Protein AF-A0A1Y4HA97-F1 (afdb_monomer_lite)

Sequence (171 aa):
MNYYTSTEILSTILGAYISIIMVVLIASLLFGILSIIGHWRVFSKAGEPAWGAIIPFFNSYLLHKITWGNGWVFLAPLLLSFFGALTIGDWFGGFLSLLSLVFSCITSYKLSVAFGKGLGFAVGLILLPWLFICILAFSGARYLGVPRDGFSYQEVREKVQGRMDNTHFDN

Structure (mmCIF, N/CA/C/O backbone):
data_AF-A0A1Y4HA97-F1
#
_entry.id   AF-A0A1Y4HA97-F1
#
loop_
_atom_site.group_PDB
_atom_site.id
_atom_site.type_symbol
_atom_site.label_atom_id
_atom_site.label_alt_id
_atom_site.label_comp_id
_atom_site.label_asym_id
_atom_site.label_entity_id
_atom_site.label_seq_id
_atom_site.pdbx_PDB_ins_code
_atom_site.Cartn_x
_atom_site.Cartn_y
_atom_site.Cartn_z
_atom_site.occupancy
_atom_site.B_iso_or_equiv
_atom_site.auth_seq_id
_atom_site.auth_comp_id
_atom_site.auth_asym_id
_atom_site.auth_atom_id
_atom_site.pdbx_PDB_model_num
ATOM 1 N N . MET A 1 1 ? 22.560 -5.637 -48.000 1.00 61.41 1 MET A N 1
ATOM 2 C CA . MET A 1 1 ? 21.573 -4.889 -47.192 1.00 61.41 1 MET A CA 1
ATOM 3 C C . MET A 1 1 ? 22.043 -3.443 -47.155 1.00 61.41 1 MET A C 1
ATOM 5 O O . MET A 1 1 ? 23.157 -3.217 -46.699 1.00 61.41 1 MET A O 1
ATOM 9 N N . ASN A 1 2 ? 21.288 -2.495 -47.714 1.00 71.06 2 ASN A N 1
ATOM 10 C CA . ASN A 1 2 ? 21.695 -1.086 -47.718 1.00 71.06 2 ASN A CA 1
ATOM 11 C C . ASN A 1 2 ? 21.602 -0.538 -46.290 1.00 71.06 2 ASN A C 1
ATOM 13 O O . ASN A 1 2 ? 20.560 -0.680 -45.654 1.00 71.06 2 ASN A O 1
ATOM 17 N N . TYR A 1 3 ? 22.677 0.078 -45.790 1.00 68.56 3 TYR A N 1
ATOM 18 C CA . TYR A 1 3 ? 22.743 0.620 -44.427 1.00 68.56 3 TYR A CA 1
ATOM 19 C C . TYR A 1 3 ? 21.568 1.555 -44.104 1.00 68.56 3 TYR A C 1
ATOM 21 O O . TYR A 1 3 ? 21.025 1.480 -43.007 1.00 68.56 3 TYR A O 1
ATOM 29 N N . TYR A 1 4 ? 21.111 2.332 -45.092 1.00 70.12 4 TYR A N 1
ATOM 30 C CA . TYR A 1 4 ? 19.932 3.198 -45.007 1.00 70.12 4 TYR A CA 1
ATOM 31 C C . TYR A 1 4 ? 18.655 2.452 -44.589 1.00 70.12 4 TYR A C 1
ATOM 33 O O . TYR A 1 4 ? 17.917 2.912 -43.723 1.00 70.12 4 TYR A O 1
ATOM 41 N N . THR A 1 5 ? 18.414 1.260 -45.142 1.00 77.56 5 THR A N 1
ATOM 42 C CA . THR A 1 5 ? 17.224 0.461 -44.820 1.00 77.56 5 THR A CA 1
ATOM 43 C C . THR A 1 5 ? 17.299 -0.100 -43.398 1.00 77.56 5 THR A C 1
ATOM 45 O O . THR A 1 5 ? 16.303 -0.105 -42.681 1.00 77.56 5 THR A O 1
ATOM 48 N N . SER A 1 6 ? 18.485 -0.525 -42.950 1.00 77.19 6 SER A N 1
ATOM 49 C CA . SER A 1 6 ? 18.680 -1.016 -41.579 1.00 77.19 6 SER A CA 1
ATOM 50 C C . SER A 1 6 ? 18.534 0.094 -40.526 1.00 77.19 6 SER A C 1
ATOM 52 O O . SER A 1 6 ? 18.010 -0.165 -39.443 1.00 77.19 6 SER A O 1
ATOM 54 N N . THR A 1 7 ? 18.956 1.329 -40.828 1.00 81.19 7 THR A N 1
ATOM 55 C CA . THR A 1 7 ? 18.828 2.473 -39.906 1.00 81.19 7 THR A CA 1
ATOM 56 C C . THR A 1 7 ? 17.390 2.966 -39.752 1.00 81.19 7 THR A C 1
ATOM 58 O O . THR A 1 7 ? 17.008 3.343 -38.646 1.00 81.19 7 THR A O 1
ATOM 61 N N . GLU A 1 8 ? 16.574 2.922 -40.810 1.00 86.44 8 GLU A N 1
ATOM 62 C CA . GLU A 1 8 ? 15.155 3.311 -40.730 1.00 86.44 8 GLU A CA 1
ATOM 63 C C . GLU A 1 8 ? 14.295 2.290 -39.977 1.00 86.44 8 GLU A C 1
ATOM 65 O O . GLU A 1 8 ? 13.396 2.656 -39.217 1.00 86.44 8 GLU A O 1
ATOM 70 N N . ILE A 1 9 ? 14.600 0.997 -40.121 1.00 87.25 9 ILE A N 1
ATOM 71 C CA . ILE A 1 9 ? 13.944 -0.050 -39.327 1.00 87.25 9 ILE A CA 1
ATOM 72 C C . ILE A 1 9 ? 14.266 0.144 -37.839 1.00 87.25 9 ILE A C 1
ATOM 74 O O . ILE A 1 9 ? 13.365 0.099 -37.001 1.00 87.25 9 ILE A O 1
ATOM 78 N N . LEU A 1 10 ? 15.531 0.419 -37.500 1.00 85.50 10 LEU A N 1
ATOM 79 C CA . LEU A 1 10 ? 15.947 0.649 -36.116 1.00 85.50 10 LEU A CA 1
ATOM 80 C C . LEU A 1 10 ? 15.275 1.889 -35.502 1.00 85.50 10 LEU A C 1
ATOM 82 O O . LEU A 1 10 ? 14.783 1.810 -34.376 1.00 85.50 10 LEU A O 1
ATOM 86 N N . SER A 1 11 ? 15.216 3.015 -36.222 1.00 88.56 11 SER A N 1
ATOM 87 C CA . SER A 1 11 ? 14.570 4.239 -35.725 1.00 88.56 11 SER A CA 1
ATOM 88 C C . SER A 1 11 ? 13.058 4.070 -35.545 1.00 88.56 11 SER A C 1
ATOM 90 O O . SER A 1 11 ? 12.510 4.538 -34.547 1.00 88.56 11 SER A O 1
ATOM 92 N N . THR A 1 12 ? 12.394 3.339 -36.444 1.00 89.19 12 THR A N 1
ATOM 93 C CA . THR A 1 12 ? 10.959 3.030 -36.337 1.00 89.19 12 THR A CA 1
ATOM 94 C C . THR A 1 12 ? 10.663 2.158 -35.114 1.00 89.19 12 THR A C 1
ATOM 96 O O . THR A 1 12 ? 9.740 2.447 -34.350 1.00 89.19 12 THR A O 1
ATOM 99 N N . ILE A 1 13 ? 11.474 1.121 -34.884 1.00 92.06 13 ILE A N 1
ATOM 100 C CA . ILE A 1 13 ? 11.345 0.233 -33.720 1.00 92.06 13 ILE A CA 1
ATOM 101 C C . ILE A 1 13 ? 11.587 1.011 -32.417 1.00 92.06 13 ILE A C 1
ATOM 103 O O . ILE A 1 13 ? 10.787 0.915 -31.485 1.00 92.06 13 ILE A O 1
ATOM 107 N N . LEU A 1 14 ? 12.645 1.825 -32.352 1.00 93.31 14 LEU A N 1
ATOM 108 C CA . LEU A 1 14 ? 12.935 2.678 -31.193 1.00 93.31 14 LEU A CA 1
ATOM 109 C C . LEU A 1 14 ? 11.805 3.680 -30.923 1.00 93.31 14 LEU A C 1
ATOM 111 O O . LEU A 1 14 ? 11.391 3.838 -29.774 1.00 93.31 14 LEU A O 1
ATOM 115 N N . GLY A 1 15 ? 11.267 4.312 -31.969 1.00 92.50 15 GLY A N 1
ATOM 116 C CA . GLY A 1 15 ? 10.127 5.222 -31.863 1.00 92.50 15 GLY A CA 1
ATOM 117 C C . GLY A 1 15 ? 8.881 4.536 -31.299 1.00 92.50 15 GLY A C 1
ATOM 118 O O . GLY A 1 15 ? 8.228 5.083 -30.408 1.00 92.50 15 GLY A O 1
ATOM 119 N N . ALA A 1 16 ? 8.593 3.307 -31.739 1.00 92.12 16 ALA A N 1
ATOM 120 C CA . ALA A 1 16 ? 7.496 2.507 -31.201 1.00 92.12 16 ALA A CA 1
ATOM 121 C C . ALA A 1 16 ? 7.698 2.192 -29.707 1.00 92.12 16 ALA A C 1
ATOM 123 O O . ALA A 1 16 ? 6.789 2.437 -28.911 1.00 92.12 16 ALA A O 1
ATOM 124 N N . TYR A 1 17 ? 8.889 1.747 -29.292 1.00 93.50 17 TYR A N 1
ATOM 125 C CA . TYR A 1 17 ? 9.181 1.488 -27.875 1.00 93.50 17 TYR A CA 1
ATOM 126 C C . TYR A 1 17 ? 9.050 2.741 -27.008 1.00 93.50 17 TYR A C 1
ATOM 128 O O . TYR A 1 17 ? 8.407 2.689 -25.960 1.00 93.50 17 TYR A O 1
ATOM 136 N N . ILE A 1 18 ? 9.599 3.873 -27.453 1.00 94.75 18 ILE A N 1
ATOM 137 C CA . ILE A 1 18 ? 9.483 5.146 -26.731 1.00 94.75 18 ILE A CA 1
ATOM 138 C C . ILE A 1 18 ? 8.010 5.547 -26.607 1.00 94.75 18 ILE A C 1
ATOM 140 O O . ILE A 1 18 ? 7.575 5.921 -25.521 1.00 94.75 18 ILE A O 1
ATOM 144 N N . SER A 1 19 ? 7.217 5.410 -27.674 1.00 91.62 19 SER A N 1
ATOM 145 C CA . SER A 1 19 ? 5.789 5.747 -27.633 1.00 91.62 19 SER A CA 1
ATOM 146 C C . SER A 1 19 ? 5.009 4.891 -26.627 1.00 91.62 19 SER A C 1
ATOM 148 O O . SER A 1 19 ? 4.239 5.428 -25.830 1.00 91.62 19 SER A O 1
ATOM 150 N N . ILE A 1 20 ? 5.264 3.579 -26.588 1.00 95.00 20 ILE A N 1
ATOM 151 C CA . ILE A 1 20 ? 4.621 2.657 -25.645 1.00 95.00 20 ILE A CA 1
ATOM 152 C C . ILE A 1 20 ? 5.037 2.993 -24.211 1.00 95.00 20 ILE A C 1
ATOM 154 O O . ILE A 1 20 ? 4.180 3.082 -23.332 1.00 95.00 20 ILE A O 1
ATOM 158 N N . ILE A 1 21 ? 6.329 3.240 -23.975 1.00 95.25 21 ILE A N 1
ATOM 159 C CA . ILE A 1 21 ? 6.841 3.644 -22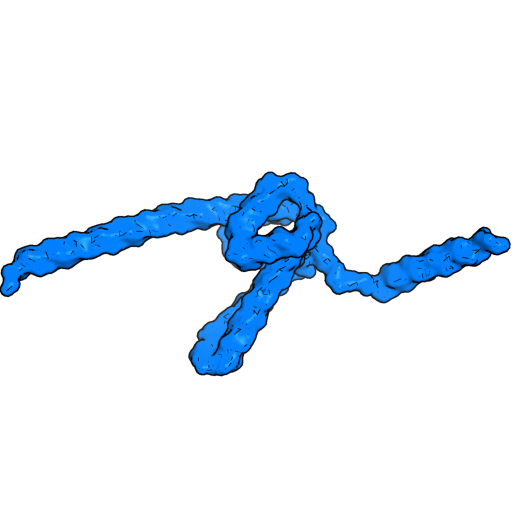.660 1.00 95.25 21 ILE A CA 1
ATOM 160 C C . ILE A 1 21 ? 6.159 4.936 -22.202 1.00 95.25 21 ILE A C 1
ATOM 162 O O . ILE A 1 21 ? 5.698 5.002 -21.067 1.00 95.25 21 ILE A O 1
ATOM 166 N N . MET A 1 22 ? 6.023 5.935 -23.074 1.00 93.12 22 MET A N 1
ATOM 167 C CA . MET A 1 22 ? 5.372 7.203 -22.729 1.00 93.12 22 MET A CA 1
ATOM 168 C C . MET A 1 22 ? 3.895 7.016 -22.364 1.00 93.12 22 MET A C 1
ATOM 170 O O . MET A 1 22 ? 3.441 7.576 -21.366 1.00 93.12 22 MET A O 1
ATOM 174 N N . VAL A 1 23 ? 3.153 6.188 -23.105 1.00 94.31 23 VAL A N 1
ATOM 175 C CA . VAL A 1 23 ? 1.752 5.867 -22.775 1.00 94.31 23 VAL A CA 1
ATOM 176 C C . VAL A 1 23 ? 1.651 5.157 -21.420 1.00 94.31 23 VAL A C 1
ATOM 178 O O . VAL A 1 23 ? 0.821 5.532 -20.589 1.00 94.31 23 VAL A O 1
ATOM 181 N N . VAL A 1 24 ? 2.518 4.175 -21.159 1.00 94.06 24 VAL A N 1
ATOM 182 C CA . VAL A 1 24 ? 2.560 3.449 -19.877 1.00 94.06 24 VAL A CA 1
ATOM 183 C C . VAL A 1 24 ? 2.949 4.376 -18.720 1.00 94.06 24 VAL A C 1
ATOM 185 O O . VAL A 1 24 ? 2.358 4.298 -17.642 1.00 94.06 24 VAL A O 1
ATOM 188 N N . LEU A 1 25 ? 3.889 5.299 -18.930 1.00 92.88 25 LEU A N 1
ATOM 189 C CA . LEU A 1 25 ? 4.289 6.289 -17.928 1.00 92.88 25 LEU A CA 1
ATOM 190 C C . LEU A 1 25 ? 3.135 7.234 -17.583 1.00 92.88 25 LEU A C 1
ATOM 192 O O . LEU A 1 25 ? 2.837 7.428 -16.407 1.00 92.88 25 LEU A O 1
ATOM 196 N N . ILE A 1 26 ? 2.433 7.762 -18.585 1.00 93.06 26 ILE A N 1
ATOM 197 C CA . ILE A 1 26 ? 1.269 8.629 -18.362 1.00 93.06 26 ILE A CA 1
ATOM 198 C C . ILE A 1 26 ? 0.177 7.868 -17.600 1.00 93.06 26 ILE A C 1
ATOM 200 O O . ILE A 1 26 ? -0.331 8.363 -16.593 1.00 93.06 26 ILE A O 1
ATOM 204 N N . ALA A 1 27 ? -0.147 6.645 -18.027 1.00 91.06 27 ALA A N 1
ATOM 205 C CA . ALA A 1 27 ? -1.140 5.817 -17.351 1.00 91.06 27 ALA A CA 1
ATOM 206 C C . ALA A 1 27 ? -0.744 5.518 -15.894 1.00 91.06 27 ALA A C 1
ATOM 208 O O . ALA A 1 27 ? -1.557 5.690 -14.987 1.00 91.06 27 ALA A O 1
ATOM 209 N N . SER A 1 28 ? 0.506 5.120 -15.646 1.00 88.25 28 SER A N 1
ATOM 210 C CA . SER A 1 28 ? 0.990 4.814 -14.292 1.00 88.25 28 SER A CA 1
ATOM 211 C C . SER A 1 28 ? 0.991 6.039 -13.371 1.00 88.25 28 SER A C 1
ATOM 213 O O . SER A 1 28 ? 0.614 5.909 -12.207 1.00 88.25 28 SER A O 1
ATOM 215 N N . LEU A 1 29 ? 1.302 7.235 -13.885 1.00 90.19 29 LEU A N 1
ATOM 216 C CA . LEU A 1 29 ? 1.154 8.493 -13.146 1.00 90.19 29 LEU A CA 1
ATOM 217 C C . LEU A 1 29 ? -0.309 8.759 -12.764 1.00 90.19 29 LEU A C 1
ATOM 219 O O . LEU A 1 29 ? -0.592 9.060 -11.605 1.00 90.19 29 LEU A O 1
ATOM 223 N N . LEU A 1 30 ? -1.246 8.592 -13.703 1.00 89.38 30 LEU A N 1
ATOM 224 C CA . LEU A 1 30 ? -2.686 8.738 -13.451 1.00 89.38 30 LEU A CA 1
ATOM 225 C C . LEU A 1 30 ? -3.186 7.769 -12.366 1.00 89.38 30 LEU A C 1
ATOM 227 O O . LEU A 1 30 ? -3.838 8.194 -11.407 1.00 89.38 30 LEU A O 1
ATOM 231 N N . PHE A 1 31 ? -2.847 6.481 -12.472 1.00 87.62 31 PHE A N 1
ATOM 232 C CA . PHE A 1 31 ? -3.212 5.478 -11.465 1.00 87.62 31 PHE A CA 1
ATOM 233 C C . PHE A 1 31 ? -2.528 5.722 -10.112 1.00 87.62 31 PHE A C 1
ATOM 235 O O . PHE A 1 31 ? -3.137 5.493 -9.062 1.00 87.62 31 PHE A O 1
ATOM 242 N N . GLY A 1 32 ? -1.290 6.223 -10.118 1.00 86.38 32 GLY A N 1
ATOM 243 C CA . GLY A 1 32 ? -0.559 6.612 -8.914 1.00 86.38 32 GLY A CA 1
ATOM 244 C C . GLY A 1 32 ? -1.254 7.750 -8.168 1.00 86.38 32 GLY A C 1
ATOM 245 O O . GLY A 1 32 ? -1.518 7.629 -6.972 1.00 86.38 32 GLY A O 1
ATOM 246 N N . ILE A 1 33 ? -1.645 8.812 -8.879 1.00 88.75 33 ILE A N 1
ATOM 247 C CA . ILE A 1 33 ? -2.386 9.944 -8.303 1.00 88.75 33 ILE A CA 1
ATOM 248 C C . ILE A 1 33 ? -3.721 9.472 -7.714 1.00 88.75 33 ILE A C 1
ATOM 250 O O . ILE A 1 33 ? -4.047 9.816 -6.576 1.00 88.75 33 ILE A O 1
ATOM 254 N N . LEU A 1 34 ? -4.474 8.640 -8.442 1.00 89.19 34 LEU A N 1
ATOM 255 C CA . LEU A 1 34 ? -5.739 8.087 -7.947 1.00 89.19 34 LEU A CA 1
ATOM 256 C C . LEU A 1 34 ? -5.537 7.266 -6.663 1.00 89.19 34 LEU A C 1
ATOM 258 O O . LEU A 1 34 ? -6.295 7.416 -5.702 1.00 89.19 34 LEU A O 1
ATOM 262 N N . SER A 1 35 ? -4.486 6.446 -6.622 1.00 86.38 35 SER A N 1
ATOM 263 C CA . SER A 1 35 ? -4.144 5.637 -5.449 1.00 86.38 35 SER A CA 1
ATOM 264 C C . SER A 1 35 ? -3.786 6.506 -4.243 1.00 86.38 35 SER A C 1
ATOM 266 O O . SER A 1 35 ? -4.235 6.214 -3.131 1.00 86.38 35 SER A O 1
ATOM 268 N N . ILE A 1 36 ? -3.038 7.597 -4.448 1.00 89.12 36 ILE A N 1
ATOM 269 C CA . ILE A 1 36 ? -2.713 8.571 -3.393 1.00 89.12 36 ILE A CA 1
ATOM 270 C C . ILE A 1 36 ? -3.994 9.217 -2.859 1.00 89.12 36 ILE A C 1
ATOM 272 O O . ILE A 1 36 ? -4.180 9.279 -1.645 1.00 89.12 36 ILE A O 1
ATOM 276 N N . ILE A 1 37 ? -4.913 9.634 -3.735 1.00 91.31 37 ILE A N 1
ATOM 277 C CA . ILE A 1 37 ? -6.206 10.213 -3.329 1.00 91.31 37 ILE A CA 1
ATOM 278 C C . ILE A 1 37 ? -7.032 9.199 -2.521 1.00 91.31 37 ILE A C 1
ATOM 280 O O . ILE A 1 37 ? -7.653 9.567 -1.519 1.00 91.31 37 ILE A O 1
ATOM 284 N N . GLY A 1 38 ? -7.019 7.922 -2.918 1.00 90.12 38 GLY A N 1
ATOM 285 C CA . GLY A 1 38 ? -7.662 6.838 -2.176 1.00 90.12 38 GLY A CA 1
ATOM 286 C C . GLY A 1 38 ? -7.133 6.730 -0.742 1.00 90.12 38 GLY A C 1
ATOM 287 O O . GLY A 1 38 ? -7.904 6.830 0.214 1.00 90.12 38 GLY A O 1
ATOM 288 N N . HIS A 1 39 ? -5.816 6.617 -0.574 1.00 90.31 39 HIS A N 1
ATOM 289 C CA . HIS A 1 39 ? -5.190 6.543 0.753 1.00 90.31 39 HIS A CA 1
ATOM 290 C C . HIS A 1 39 ? -5.423 7.817 1.575 1.00 90.31 39 HIS A C 1
ATOM 292 O O . HIS A 1 39 ? -5.786 7.738 2.748 1.00 90.31 39 HIS A O 1
ATOM 298 N N . TRP A 1 40 ? -5.322 8.991 0.947 1.00 92.75 40 TRP A N 1
ATOM 299 C CA . TRP A 1 40 ? -5.584 10.284 1.583 1.00 92.75 40 TRP A CA 1
ATOM 300 C C . TRP A 1 40 ? -6.972 10.319 2.229 1.00 92.75 40 TRP A C 1
ATOM 302 O O . TRP A 1 40 ? -7.144 10.694 3.394 1.00 92.75 40 TRP A O 1
ATOM 312 N N . ARG A 1 41 ? -7.993 9.900 1.478 1.00 90.81 41 ARG A N 1
ATOM 313 C CA . ARG A 1 41 ? -9.378 9.836 1.953 1.00 90.81 41 ARG A CA 1
ATOM 314 C C . ARG A 1 41 ? -9.569 8.783 3.046 1.00 90.81 41 ARG A C 1
ATOM 316 O O . ARG A 1 41 ? -10.291 9.060 4.001 1.00 90.81 41 ARG A O 1
ATOM 323 N N . VAL A 1 42 ? -8.926 7.617 2.944 1.00 91.94 42 VAL A N 1
ATOM 324 C CA . VAL A 1 42 ? -8.962 6.578 3.992 1.00 91.94 42 VAL A CA 1
ATOM 325 C C . VAL A 1 42 ? -8.391 7.110 5.310 1.00 91.94 42 VAL A C 1
ATOM 327 O O . VAL A 1 42 ? -9.042 6.975 6.345 1.00 91.94 42 VAL A O 1
ATOM 330 N N . PHE A 1 43 ? -7.244 7.791 5.283 1.00 92.56 43 PHE A N 1
ATOM 331 C CA . PHE A 1 43 ? -6.643 8.372 6.491 1.00 92.56 43 PHE A CA 1
ATOM 332 C C . PHE A 1 43 ? -7.464 9.514 7.073 1.00 92.56 43 PHE A C 1
ATOM 334 O O . PHE A 1 43 ? -7.672 9.555 8.284 1.00 92.56 43 PHE A O 1
ATOM 341 N N . SER A 1 44 ? -8.030 10.367 6.214 1.00 91.69 44 SER A N 1
ATOM 342 C CA . SER A 1 44 ? -8.944 11.431 6.650 1.00 91.69 44 SER A CA 1
ATOM 343 C C . SER A 1 44 ? -10.140 10.864 7.424 1.00 91.69 44 SER A C 1
ATOM 345 O O . SER A 1 44 ? -10.573 11.448 8.413 1.00 91.69 44 SER A O 1
ATOM 347 N N . LYS A 1 45 ? -10.668 9.706 7.002 1.00 89.81 45 LYS A N 1
ATOM 348 C CA . LYS A 1 45 ? -11.772 9.021 7.694 1.00 89.81 45 LYS A CA 1
ATOM 349 C C . LYS A 1 45 ? -11.365 8.386 9.018 1.00 89.81 45 LYS A C 1
ATOM 351 O O . LYS A 1 45 ? -12.212 8.251 9.893 1.00 89.81 45 LYS A O 1
ATOM 356 N N . ALA A 1 46 ? -10.108 7.975 9.142 1.00 87.94 46 ALA A N 1
ATOM 357 C CA . ALA A 1 46 ? -9.564 7.410 10.370 1.00 87.94 46 ALA A CA 1
ATOM 358 C C . ALA A 1 46 ? -9.093 8.482 11.372 1.00 87.94 46 ALA A C 1
ATOM 360 O O . ALA A 1 46 ? -8.661 8.133 12.465 1.00 87.94 46 ALA A O 1
ATOM 361 N N . GLY A 1 47 ? -9.180 9.774 11.022 1.00 87.25 47 GLY A N 1
ATOM 362 C CA . GLY A 1 47 ? -8.698 10.878 11.861 1.00 87.25 47 GLY A CA 1
ATOM 363 C C . GLY A 1 47 ? -7.173 11.030 11.870 1.00 87.25 47 GLY A C 1
ATOM 364 O O . GLY A 1 47 ? -6.629 11.715 12.731 1.00 87.25 47 GLY A O 1
ATOM 365 N N . GLU A 1 48 ? -6.480 10.399 10.923 1.00 90.88 48 GLU A N 1
ATOM 366 C CA . GLU A 1 48 ? -5.023 10.433 10.781 1.00 90.88 48 GLU A CA 1
ATOM 367 C C . GLU A 1 48 ? -4.586 11.488 9.743 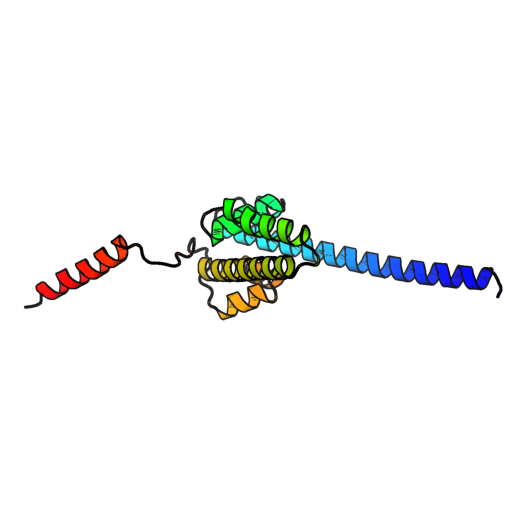1.00 90.88 48 GLU A C 1
ATOM 369 O O . GLU A 1 48 ? -5.381 11.892 8.884 1.00 90.88 48 GLU A O 1
ATOM 374 N N . PRO A 1 49 ? -3.320 11.952 9.779 1.00 91.62 49 P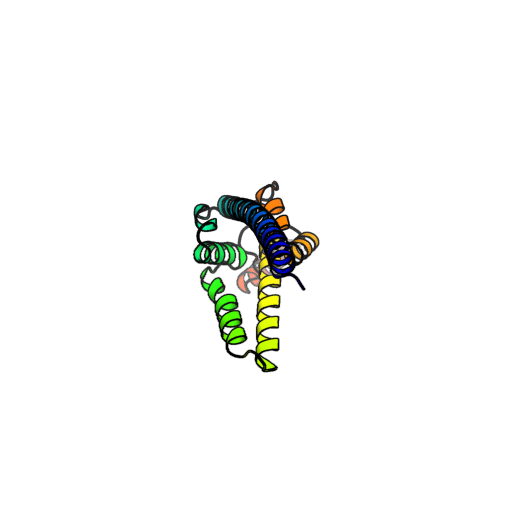RO A N 1
ATOM 375 C CA . PRO A 1 49 ? -2.824 12.978 8.868 1.00 91.62 49 PRO A CA 1
ATOM 376 C C . PRO A 1 49 ? -2.834 12.503 7.411 1.00 91.62 49 PRO A C 1
ATOM 378 O O . PRO A 1 49 ? -1.980 11.742 6.961 1.00 91.62 49 PRO A O 1
ATOM 381 N N . ALA A 1 50 ? -3.791 13.015 6.643 1.00 88.75 50 ALA A N 1
ATOM 382 C CA . ALA A 1 50 ? -4.057 12.558 5.286 1.00 88.75 50 ALA A CA 1
ATOM 383 C C . ALA A 1 50 ? -2.939 12.858 4.272 1.00 88.75 50 ALA A C 1
ATOM 385 O O . ALA A 1 50 ? -2.733 12.087 3.335 1.00 88.75 50 ALA A O 1
ATOM 386 N N . TRP A 1 51 ? -2.160 13.921 4.506 1.00 89.25 51 TRP A N 1
ATOM 387 C CA . TRP A 1 51 ? -0.959 14.234 3.724 1.00 89.25 51 TRP A CA 1
ATOM 388 C C . TRP A 1 51 ? 0.083 13.109 3.783 1.00 89.25 51 TRP A C 1
ATOM 390 O O . TRP A 1 51 ? 0.905 12.979 2.875 1.00 89.25 51 TRP A O 1
ATOM 400 N N . GLY A 1 52 ? 0.024 12.256 4.813 1.00 88.69 52 GLY A N 1
ATOM 401 C CA . GLY A 1 52 ? 0.914 11.115 4.941 1.00 88.69 52 GLY A CA 1
ATOM 402 C C . GLY A 1 52 ? 0.751 10.066 3.849 1.00 88.69 52 GLY A C 1
ATOM 403 O O . GLY A 1 52 ? 1.687 9.310 3.619 1.00 88.69 52 GLY A O 1
ATOM 404 N N . ALA A 1 53 ? -0.359 10.084 3.103 1.00 87.88 53 ALA A N 1
ATOM 405 C CA . ALA A 1 53 ? -0.537 9.271 1.901 1.00 87.88 53 ALA A CA 1
ATOM 406 C C . ALA A 1 53 ? 0.483 9.579 0.788 1.00 87.88 53 ALA A C 1
ATOM 408 O O . ALA A 1 53 ? 0.744 8.711 -0.042 1.00 87.88 53 ALA A O 1
ATOM 409 N N . ILE A 1 54 ? 1.067 10.785 0.761 1.00 89.00 54 ILE A N 1
ATOM 410 C CA . ILE A 1 54 ? 2.066 11.174 -0.249 1.00 89.00 54 ILE A CA 1
ATOM 411 C C . ILE A 1 54 ? 3.414 10.494 0.016 1.00 89.00 54 ILE A C 1
ATOM 413 O O . ILE A 1 54 ? 4.105 10.096 -0.919 1.00 89.00 54 ILE A O 1
ATOM 417 N N . ILE A 1 55 ? 3.811 10.380 1.285 1.00 90.62 55 ILE A N 1
ATOM 418 C CA . ILE A 1 55 ? 5.125 9.849 1.655 1.00 90.62 55 ILE A CA 1
ATOM 419 C C . ILE A 1 55 ? 5.024 8.325 1.755 1.00 90.62 55 ILE A C 1
ATOM 421 O O . ILE A 1 55 ? 4.335 7.842 2.650 1.00 90.62 55 ILE A O 1
ATOM 425 N N . PRO A 1 56 ? 5.749 7.539 0.938 1.00 83.00 56 PRO A N 1
ATOM 426 C CA . PRO A 1 56 ? 5.574 6.085 0.883 1.00 83.00 56 PRO A CA 1
ATOM 427 C C . PRO A 1 56 ? 5.725 5.3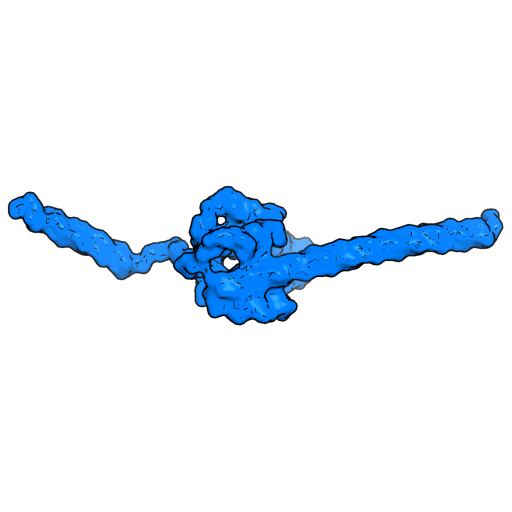79 2.239 1.00 83.00 56 PRO A C 1
ATOM 429 O O . PRO A 1 56 ? 4.893 4.555 2.617 1.00 83.00 56 PRO A O 1
ATOM 432 N N . PHE A 1 57 ? 6.756 5.738 3.010 1.00 88.38 57 PHE A N 1
ATOM 433 C CA . PHE A 1 57 ? 7.002 5.146 4.328 1.00 88.38 57 PHE A CA 1
ATOM 434 C C . PHE A 1 57 ? 5.953 5.555 5.362 1.00 88.38 57 PHE A C 1
ATOM 436 O O . PHE A 1 57 ? 5.497 4.721 6.142 1.00 88.38 57 PHE A O 1
ATOM 443 N N . PHE A 1 58 ? 5.539 6.824 5.352 1.00 88.75 58 PHE A N 1
ATOM 444 C CA . PHE A 1 58 ? 4.550 7.316 6.304 1.00 88.75 58 PHE A CA 1
ATOM 445 C C . PHE A 1 58 ? 3.140 6.810 5.968 1.00 88.75 58 PHE A C 1
ATOM 447 O O . PHE A 1 58 ? 2.401 6.449 6.877 1.00 88.75 58 PHE A O 1
ATOM 454 N N . ASN A 1 59 ? 2.806 6.669 4.681 1.00 91.31 59 ASN A N 1
ATOM 455 C CA . ASN A 1 59 ? 1.589 6.020 4.191 1.00 91.31 59 ASN A CA 1
ATOM 456 C C . ASN A 1 59 ? 1.477 4.594 4.746 1.00 91.31 59 ASN A C 1
ATOM 458 O O . ASN A 1 59 ? 0.485 4.252 5.387 1.00 91.31 59 ASN A O 1
ATOM 462 N N . SER A 1 60 ? 2.531 3.785 4.588 1.00 89.06 60 SER A N 1
ATOM 463 C CA . SER A 1 60 ? 2.577 2.443 5.175 1.00 89.06 60 SER A CA 1
ATOM 464 C C . SER A 1 60 ? 2.459 2.482 6.697 1.00 89.06 60 SER A C 1
ATOM 466 O O . SER A 1 60 ? 1.652 1.742 7.252 1.00 89.06 60 SER A O 1
ATOM 468 N N . TYR A 1 61 ? 3.199 3.353 7.385 1.00 91.62 61 TYR A N 1
ATOM 469 C CA . TYR A 1 61 ? 3.101 3.489 8.841 1.00 91.62 61 TYR A CA 1
ATOM 470 C C . TYR A 1 61 ? 1.666 3.792 9.306 1.00 91.62 61 TYR A C 1
ATOM 472 O O . TYR A 1 61 ? 1.151 3.111 10.193 1.00 91.62 61 TYR A O 1
ATOM 480 N N . LEU A 1 62 ? 0.996 4.770 8.688 1.00 91.81 62 LEU A N 1
ATOM 481 C CA . LEU A 1 62 ? -0.381 5.145 9.017 1.00 91.81 62 LEU A CA 1
ATOM 482 C C . LEU A 1 62 ? -1.365 4.023 8.702 1.00 91.81 62 LEU A C 1
ATOM 484 O O . LEU A 1 62 ? -2.233 3.736 9.523 1.00 91.81 62 LEU A O 1
ATOM 488 N N . LEU A 1 63 ? -1.204 3.345 7.562 1.00 91.06 63 LEU A N 1
ATOM 489 C CA . LEU A 1 63 ? -2.036 2.203 7.197 1.00 91.06 63 LEU A CA 1
ATOM 490 C C . LEU A 1 63 ? -1.955 1.104 8.261 1.00 91.06 63 LEU A C 1
ATOM 492 O O . LEU A 1 63 ? -2.986 0.616 8.713 1.00 91.06 63 LEU A O 1
ATOM 496 N N . HIS A 1 64 ? -0.750 0.758 8.715 1.00 91.19 64 HIS A N 1
ATOM 497 C CA . HIS A 1 64 ? -0.570 -0.241 9.771 1.00 91.19 64 HIS A CA 1
ATOM 498 C C . HIS A 1 64 ? -1.050 0.266 11.134 1.00 91.19 64 HIS A C 1
ATOM 500 O O . HIS A 1 64 ? -1.590 -0.508 11.922 1.00 91.19 64 HIS A O 1
ATOM 506 N N . LYS A 1 65 ? -0.934 1.568 11.407 1.00 90.50 65 LYS A N 1
ATOM 507 C CA . LYS A 1 65 ? -1.479 2.182 12.621 1.00 90.50 65 LYS A CA 1
ATOM 508 C C . LYS A 1 65 ? -3.002 2.036 12.688 1.00 90.50 65 LYS A C 1
ATOM 510 O O . LYS A 1 65 ? -3.511 1.667 13.740 1.00 90.50 65 LYS A O 1
ATOM 515 N N . ILE A 1 66 ? -3.719 2.250 11.583 1.00 90.56 66 ILE A N 1
ATOM 516 C CA . ILE A 1 66 ? -5.188 2.129 11.555 1.00 90.56 66 ILE A CA 1
ATOM 517 C C . ILE A 1 66 ? -5.679 0.675 11.462 1.00 90.56 66 ILE A C 1
ATOM 519 O O . ILE A 1 66 ? -6.782 0.368 11.900 1.00 90.56 66 ILE A O 1
ATOM 523 N N . THR A 1 67 ? -4.891 -0.248 10.906 1.00 90.44 67 THR A N 1
ATOM 524 C CA . THR A 1 67 ? -5.309 -1.657 10.783 1.00 90.44 67 THR A CA 1
ATOM 525 C C . THR A 1 67 ? -4.880 -2.520 11.964 1.00 90.44 67 THR A C 1
ATOM 527 O O . THR A 1 67 ? -5.636 -3.392 12.380 1.00 90.44 67 THR A O 1
ATOM 530 N N . TRP A 1 68 ? -3.687 -2.298 12.517 1.00 86.56 68 TRP A N 1
ATOM 531 C CA . TRP A 1 68 ? -3.114 -3.096 13.608 1.00 86.56 68 TRP A CA 1
ATOM 532 C C . TRP A 1 68 ? -3.091 -2.365 14.952 1.00 86.56 68 TRP A C 1
ATOM 534 O O . TRP A 1 68 ? -2.814 -2.988 15.973 1.00 86.56 68 TRP A O 1
ATOM 544 N N . GLY A 1 69 ? -3.332 -1.051 14.976 1.00 85.88 69 GLY A N 1
ATOM 545 C CA . GLY A 1 69 ? -3.210 -0.224 16.182 1.00 85.88 69 GLY A CA 1
ATOM 546 C C . GLY A 1 69 ? -1.773 0.124 16.564 1.00 85.88 69 GLY A C 1
ATOM 547 O O . GLY A 1 69 ? -1.557 0.939 17.456 1.00 85.88 69 GLY A O 1
ATOM 548 N N . ASN A 1 70 ? -0.784 -0.447 15.874 1.00 85.62 70 ASN A N 1
ATOM 549 C CA . ASN A 1 70 ? 0.627 -0.156 16.072 1.00 85.62 70 ASN A CA 1
ATOM 550 C C . ASN A 1 70 ? 1.292 0.145 14.727 1.00 85.62 70 ASN A C 1
ATOM 552 O O . ASN A 1 70 ? 1.507 -0.747 13.908 1.00 85.62 70 ASN A O 1
ATOM 556 N N . GLY A 1 71 ? 1.653 1.413 14.521 1.00 83.88 71 GLY A N 1
ATOM 557 C CA . GLY A 1 71 ? 2.279 1.863 13.282 1.00 83.88 71 GLY A CA 1
ATOM 558 C C . GLY A 1 71 ? 3.605 1.165 12.982 1.00 83.88 71 GLY A C 1
ATOM 559 O O . GLY A 1 71 ? 3.869 0.907 11.817 1.00 83.88 71 GLY A O 1
ATOM 560 N N . TRP A 1 72 ? 4.386 0.762 13.998 1.00 86.56 72 TRP A N 1
ATOM 561 C CA . TRP A 1 72 ? 5.686 0.083 13.838 1.00 86.56 72 TRP A CA 1
ATOM 562 C C . TRP A 1 72 ? 5.603 -1.265 13.123 1.00 86.56 72 TRP A C 1
ATOM 564 O O . TRP A 1 72 ? 6.598 -1.731 12.571 1.00 86.56 72 TRP A O 1
ATOM 574 N N . VAL A 1 73 ? 4.415 -1.870 13.075 1.00 87.25 73 VAL A N 1
ATOM 575 C CA . VAL A 1 73 ? 4.178 -3.135 12.376 1.00 87.25 73 VAL A CA 1
ATOM 576 C C . VAL A 1 73 ? 4.497 -3.026 10.878 1.00 87.25 73 VAL A C 1
ATOM 578 O O . VAL A 1 73 ? 4.827 -4.036 10.267 1.00 87.25 73 VAL A O 1
ATOM 581 N N . PHE A 1 74 ? 4.526 -1.819 10.296 1.00 87.19 74 PHE A N 1
ATOM 582 C CA . PHE A 1 74 ? 4.958 -1.607 8.907 1.00 87.19 74 PHE A CA 1
ATOM 583 C C . PHE A 1 74 ? 6.382 -2.118 8.604 1.00 87.19 74 PHE A C 1
ATOM 585 O O . PHE A 1 74 ? 6.693 -2.418 7.450 1.00 87.19 74 PHE A O 1
ATOM 592 N N . LEU A 1 75 ? 7.247 -2.238 9.620 1.00 88.38 75 LEU A N 1
ATOM 593 C CA . LEU A 1 75 ? 8.596 -2.791 9.470 1.00 88.38 75 LEU A CA 1
ATOM 594 C C . LEU A 1 75 ? 8.588 -4.300 9.245 1.00 88.38 75 LEU A C 1
ATOM 596 O O . LEU A 1 75 ? 9.500 -4.804 8.602 1.00 88.38 75 LEU A O 1
ATOM 600 N N . ALA A 1 76 ? 7.580 -5.025 9.735 1.00 87.88 76 ALA A N 1
ATOM 601 C CA . ALA A 1 76 ? 7.511 -6.473 9.573 1.00 87.88 76 ALA A CA 1
ATOM 602 C C . ALA A 1 76 ? 7.509 -6.892 8.089 1.00 87.88 76 ALA A C 1
ATOM 604 O O . ALA A 1 76 ? 8.427 -7.612 7.699 1.00 87.88 76 ALA A O 1
ATOM 605 N N . PRO A 1 77 ? 6.588 -6.413 7.224 1.00 85.88 77 PRO A N 1
ATOM 606 C CA . PRO A 1 77 ? 6.625 -6.753 5.803 1.00 85.88 77 PRO A CA 1
ATOM 607 C C . PRO A 1 77 ? 7.851 -6.168 5.086 1.00 85.88 77 PRO A C 1
ATOM 609 O O . PRO A 1 77 ? 8.333 -6.774 4.129 1.00 85.88 77 PRO A O 1
ATOM 612 N N . LEU A 1 78 ? 8.393 -5.030 5.545 1.00 86.62 78 LEU A N 1
ATOM 613 C CA . LEU A 1 78 ? 9.603 -4.430 4.972 1.00 86.62 78 LEU A CA 1
ATOM 614 C C . LEU A 1 78 ? 10.837 -5.310 5.211 1.00 86.62 78 LEU A C 1
ATOM 616 O O . LEU A 1 78 ? 11.562 -5.613 4.268 1.00 86.62 78 LEU A O 1
ATOM 620 N N . LEU A 1 79 ? 11.053 -5.754 6.451 1.00 87.94 79 LEU A N 1
ATOM 621 C CA . LEU A 1 79 ? 12.150 -6.646 6.823 1.00 87.94 79 LEU A CA 1
ATOM 622 C C . LEU A 1 79 ? 11.986 -8.010 6.166 1.00 87.94 79 LEU A C 1
ATOM 624 O O . LEU A 1 79 ? 12.943 -8.547 5.625 1.00 87.94 79 LEU A O 1
ATOM 628 N N . LEU A 1 80 ? 10.770 -8.550 6.160 1.00 87.31 80 LEU A N 1
ATOM 629 C CA . LEU A 1 80 ? 10.482 -9.846 5.559 1.00 87.31 80 LEU A CA 1
ATOM 630 C C . LEU A 1 80 ? 10.756 -9.842 4.049 1.00 87.31 80 LEU A C 1
ATOM 632 O O . LEU A 1 80 ? 11.355 -10.776 3.523 1.00 87.31 80 LEU A O 1
ATOM 636 N N . SER A 1 81 ? 10.399 -8.750 3.369 1.00 84.25 81 SER A N 1
ATOM 637 C CA . SER A 1 81 ? 10.720 -8.558 1.951 1.00 84.25 81 SER A CA 1
ATOM 638 C C . SER A 1 81 ? 12.214 -8.310 1.731 1.00 84.25 81 SER A C 1
ATOM 640 O O . SER A 1 81 ? 12.777 -8.847 0.782 1.00 84.25 81 SER A O 1
ATOM 642 N N . PHE A 1 82 ? 12.878 -7.555 2.612 1.00 87.19 82 PHE A N 1
ATOM 643 C CA . PHE A 1 82 ? 14.320 -7.306 2.537 1.00 87.19 82 PHE A CA 1
ATOM 644 C C . PHE A 1 82 ? 15.133 -8.595 2.716 1.00 87.19 82 PHE A C 1
ATOM 646 O O . PHE A 1 82 ? 15.925 -8.940 1.848 1.00 87.19 82 PHE A O 1
ATOM 653 N N . PHE A 1 83 ? 14.890 -9.363 3.781 1.00 86.12 83 PHE A N 1
ATOM 654 C CA . PHE A 1 83 ? 15.536 -10.660 4.004 1.00 86.12 83 PHE A CA 1
ATOM 655 C C . PHE A 1 83 ? 15.169 -11.685 2.922 1.00 86.12 83 PHE A C 1
ATOM 657 O O . PHE A 1 83 ? 16.023 -12.474 2.518 1.00 86.12 83 PHE A O 1
ATOM 664 N N . GLY A 1 84 ? 13.938 -11.646 2.402 1.00 84.31 84 GLY A N 1
ATOM 665 C CA . GLY A 1 84 ? 13.511 -12.507 1.297 1.00 84.31 84 GLY A CA 1
ATOM 666 C C . GLY A 1 84 ? 14.261 -12.182 0.004 1.00 84.31 84 GLY A C 1
ATOM 667 O O . GLY A 1 84 ? 14.665 -13.083 -0.722 1.00 84.31 84 GLY A O 1
ATOM 668 N N . ALA A 1 85 ? 14.526 -10.896 -0.241 1.00 82.62 85 ALA A N 1
ATOM 669 C CA . ALA A 1 85 ? 15.335 -10.424 -1.360 1.00 82.62 85 ALA A CA 1
ATOM 670 C C . ALA A 1 85 ? 16.851 -10.617 -1.157 1.00 82.62 85 ALA A C 1
ATOM 672 O O . ALA A 1 85 ? 17.597 -10.628 -2.129 1.00 82.62 85 ALA A O 1
ATOM 673 N N . LEU A 1 86 ? 17.342 -10.783 0.073 1.00 85.00 86 LEU A N 1
ATOM 674 C CA . LEU A 1 86 ? 18.743 -11.161 0.307 1.00 85.00 86 LEU A CA 1
ATOM 675 C C . LEU A 1 86 ? 18.993 -12.660 0.101 1.00 85.00 86 LEU A C 1
ATOM 677 O O . LEU A 1 86 ? 20.118 -13.060 -0.175 1.00 85.00 86 LEU A O 1
ATOM 681 N N . THR A 1 87 ? 17.952 -13.482 0.212 1.00 81.31 87 THR A N 1
ATOM 682 C CA . THR A 1 87 ? 18.015 -14.951 0.123 1.00 81.31 87 THR A CA 1
ATOM 683 C C . THR A 1 87 ? 17.416 -15.469 -1.191 1.00 81.31 87 THR A C 1
ATOM 685 O O . THR A 1 87 ? 16.765 -16.515 -1.238 1.00 81.31 87 THR A O 1
ATOM 688 N N . ILE A 1 88 ? 17.599 -14.713 -2.284 1.00 72.31 88 ILE A N 1
ATOM 689 C CA . ILE A 1 88 ? 17.060 -15.058 -3.608 1.00 72.31 88 ILE A CA 1
ATOM 690 C C . ILE A 1 88 ? 17.754 -16.325 -4.117 1.00 72.31 88 ILE A C 1
ATOM 692 O O . ILE A 1 88 ? 18.943 -16.307 -4.421 1.00 72.31 88 ILE A O 1
ATOM 696 N N . GLY A 1 89 ? 16.988 -17.408 -4.250 1.00 74.06 89 GLY A N 1
ATOM 697 C 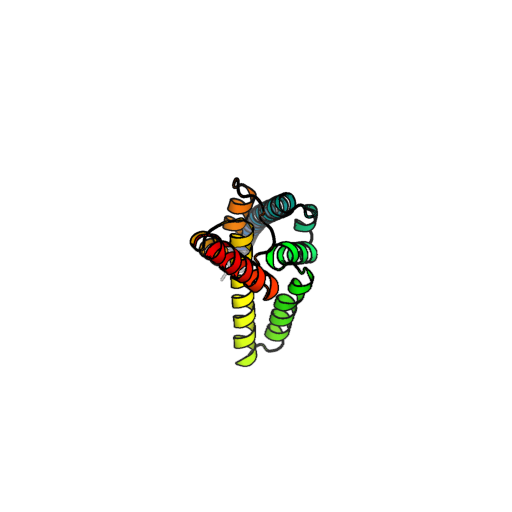CA . GLY A 1 89 ? 17.458 -18.694 -4.779 1.00 74.06 89 GLY A CA 1
ATOM 698 C C . GLY A 1 89 ? 17.339 -19.852 -3.791 1.00 74.06 89 GLY A C 1
ATOM 699 O O . GLY A 1 89 ? 17.314 -21.004 -4.218 1.00 74.06 89 GLY A O 1
ATOM 700 N N . ASP A 1 90 ? 17.166 -19.561 -2.501 1.00 83.88 90 ASP A N 1
ATOM 701 C CA . ASP A 1 90 ? 16.924 -20.577 -1.483 1.00 83.88 90 ASP A CA 1
ATOM 702 C C . ASP A 1 90 ? 15.426 -20.844 -1.298 1.00 83.88 90 ASP A C 1
ATOM 704 O O . ASP A 1 90 ? 14.581 -19.947 -1.379 1.00 83.88 90 ASP A O 1
ATOM 708 N N . TRP A 1 91 ? 15.089 -22.081 -0.933 1.00 83.75 91 TRP A N 1
ATOM 709 C CA . TRP A 1 91 ? 13.734 -22.469 -0.518 1.00 83.75 91 TRP A CA 1
ATOM 710 C C . TRP A 1 91 ? 13.233 -21.602 0.654 1.00 83.75 91 TRP A C 1
ATOM 712 O O . TRP A 1 91 ? 12.044 -21.294 0.750 1.00 83.75 91 TRP A O 1
ATOM 722 N N . PHE A 1 92 ? 14.161 -21.145 1.504 1.00 82.75 92 PHE A N 1
ATOM 723 C CA . PHE A 1 92 ? 13.906 -20.199 2.590 1.00 82.75 92 PHE A CA 1
ATOM 724 C C . PHE A 1 92 ? 13.427 -18.831 2.093 1.00 82.75 92 PHE A C 1
ATOM 726 O O . PHE A 1 92 ? 12.466 -18.299 2.649 1.00 82.75 92 PHE A O 1
ATOM 733 N N . GLY A 1 93 ? 14.031 -18.281 1.035 1.00 84.25 93 GLY A N 1
ATOM 734 C CA . GLY A 1 93 ? 13.616 -16.997 0.462 1.00 84.25 93 GLY A CA 1
ATOM 735 C C . GLY A 1 93 ? 12.197 -17.056 -0.105 1.00 84.25 93 GLY A C 1
ATOM 736 O O . GLY A 1 93 ? 11.386 -16.157 0.132 1.00 84.25 93 GLY A O 1
ATOM 737 N N . GLY A 1 94 ? 11.853 -18.170 -0.764 1.00 82.62 94 GLY A N 1
ATOM 738 C CA . GLY A 1 94 ? 10.491 -18.434 -1.240 1.00 82.62 94 GLY A CA 1
ATOM 739 C C . GLY A 1 94 ? 9.458 -18.481 -0.106 1.00 82.62 94 GLY A C 1
ATOM 740 O O . GLY A 1 94 ? 8.423 -17.814 -0.182 1.00 82.62 94 GLY A O 1
ATOM 741 N N . PHE A 1 95 ? 9.752 -19.205 0.979 1.00 86.81 95 PHE A N 1
ATOM 742 C CA . PHE A 1 95 ? 8.886 -19.259 2.165 1.00 86.81 95 PHE A CA 1
ATOM 743 C C . PHE A 1 95 ? 8.713 -17.885 2.831 1.00 86.81 95 PHE A C 1
ATOM 745 O O . PHE A 1 95 ? 7.603 -17.503 3.210 1.00 86.81 95 PHE A O 1
ATOM 752 N N . LEU A 1 96 ? 9.790 -17.105 2.927 1.00 87.44 96 LEU A N 1
ATOM 753 C CA . LEU A 1 96 ? 9.753 -15.769 3.519 1.00 87.44 96 LEU A CA 1
ATOM 754 C C . LEU A 1 96 ? 8.900 -14.797 2.689 1.00 87.44 96 LEU A C 1
ATOM 756 O O . LEU A 1 96 ? 8.118 -14.016 3.237 1.00 87.44 96 LEU A O 1
ATOM 760 N N . SER A 1 97 ? 8.983 -14.900 1.361 1.00 84.12 97 SER A N 1
ATOM 761 C CA . SER A 1 97 ? 8.134 -14.138 0.443 1.00 84.12 97 SER A CA 1
ATOM 762 C C . SER A 1 97 ? 6.647 -14.487 0.609 1.00 84.12 97 SER A C 1
ATOM 764 O O . SER A 1 97 ? 5.802 -13.590 0.667 1.00 84.12 97 SER A O 1
ATOM 766 N N . LEU A 1 98 ? 6.315 -15.772 0.799 1.00 86.81 98 LEU A N 1
ATOM 767 C CA . LEU A 1 98 ? 4.942 -16.210 1.092 1.00 86.81 98 LEU A CA 1
ATOM 768 C C . LEU A 1 98 ? 4.409 -15.627 2.404 1.00 86.81 98 LEU A C 1
ATOM 770 O O . LEU A 1 98 ? 3.264 -15.179 2.448 1.00 86.81 98 LEU A O 1
ATOM 774 N N . LEU A 1 99 ? 5.223 -15.575 3.461 1.00 89.38 99 LEU A N 1
ATOM 775 C CA . LEU A 1 99 ? 4.819 -14.930 4.713 1.00 89.38 99 LEU A CA 1
ATOM 776 C C . LEU A 1 99 ? 4.519 -13.434 4.513 1.00 89.38 99 LEU A C 1
ATOM 778 O O . LEU A 1 99 ? 3.568 -12.921 5.104 1.00 89.38 99 LEU A O 1
ATOM 782 N N . SER A 1 100 ? 5.273 -12.745 3.648 1.00 87.94 100 SER A N 1
ATOM 783 C CA . SER A 1 100 ? 5.026 -11.333 3.308 1.00 87.94 100 SER A CA 1
ATOM 784 C C . SER A 1 100 ? 3.690 -11.155 2.592 1.00 87.94 100 SER A C 1
ATOM 786 O O . SER A 1 100 ? 2.907 -10.258 2.921 1.00 87.94 100 SER A O 1
ATOM 788 N N . LEU A 1 101 ? 3.361 -12.082 1.691 1.00 86.81 101 LEU A N 1
ATOM 789 C CA . LEU A 1 101 ? 2.061 -12.119 1.031 1.00 86.81 101 LEU A CA 1
ATOM 790 C C . LEU A 1 101 ? 0.919 -12.356 2.033 1.00 86.81 101 LEU A C 1
ATOM 792 O O . LEU A 1 101 ? -0.065 -11.616 2.026 1.00 86.81 101 LEU A O 1
ATOM 796 N N . VAL A 1 102 ? 1.061 -13.333 2.936 1.00 90.25 102 VAL A N 1
ATOM 797 C CA . VAL A 1 102 ? 0.070 -13.614 3.992 1.00 90.25 102 VAL A CA 1
ATOM 798 C C . VAL A 1 102 ? -0.133 -12.389 4.883 1.00 90.25 102 VAL A C 1
ATOM 800 O O . VAL A 1 102 ? -1.269 -12.032 5.200 1.00 90.25 102 VAL A O 1
ATOM 803 N N . PHE A 1 103 ? 0.948 -11.698 5.240 1.00 91.00 103 PHE A N 1
ATOM 804 C CA . PHE A 1 103 ? 0.887 -10.474 6.028 1.00 91.00 103 PHE A CA 1
ATOM 805 C C . PHE A 1 103 ? 0.077 -9.366 5.327 1.00 91.00 103 PHE A C 1
ATOM 807 O O . PHE A 1 103 ? -0.758 -8.697 5.951 1.00 91.00 103 PHE A O 1
ATOM 814 N N . SER A 1 104 ? 0.267 -9.204 4.015 1.00 86.75 104 SER A N 1
ATOM 815 C CA . SER A 1 104 ? -0.516 -8.278 3.186 1.00 86.75 104 SER A CA 1
ATOM 816 C C . SER A 1 104 ? -2.005 -8.656 3.142 1.00 86.75 104 SER A C 1
ATOM 818 O O . SER A 1 104 ? -2.881 -7.795 3.298 1.00 86.75 104 SER A O 1
ATOM 820 N N . CYS A 1 105 ? -2.309 -9.955 3.037 1.00 90.25 105 CYS A N 1
ATOM 821 C CA . CYS A 1 105 ? -3.680 -10.464 3.093 1.00 90.25 105 CYS A CA 1
ATOM 822 C C . CYS A 1 105 ? -4.357 -10.150 4.434 1.00 90.25 105 CYS A C 1
ATOM 824 O O . CYS A 1 105 ? -5.484 -9.649 4.454 1.00 90.25 105 CYS A O 1
ATOM 826 N N . ILE A 1 106 ? -3.664 -10.377 5.554 1.00 90.94 106 ILE A N 1
ATOM 827 C CA . ILE A 1 106 ? -4.187 -10.069 6.894 1.00 90.94 106 ILE A CA 1
ATOM 828 C C . ILE A 1 106 ? -4.412 -8.564 7.049 1.00 90.94 106 ILE A C 1
ATOM 830 O O . ILE A 1 106 ? -5.451 -8.152 7.559 1.00 90.94 106 ILE A O 1
ATOM 834 N N . THR A 1 107 ? -3.483 -7.730 6.579 1.00 90.56 107 THR A N 1
ATOM 835 C CA . THR A 1 107 ? -3.628 -6.267 6.644 1.00 90.56 107 THR A CA 1
ATOM 836 C C . THR A 1 107 ? -4.842 -5.789 5.845 1.00 90.56 107 THR A C 1
ATOM 838 O O . THR A 1 107 ? -5.595 -4.942 6.324 1.00 90.56 107 THR A O 1
ATOM 841 N N . SER A 1 108 ? -5.089 -6.382 4.675 1.00 90.25 108 SER A N 1
ATOM 842 C CA . SER A 1 108 ? -6.263 -6.089 3.842 1.00 90.25 108 SER A CA 1
ATOM 843 C C . SER A 1 108 ? -7.574 -6.509 4.514 1.00 90.25 108 SER A C 1
ATOM 845 O O . SER A 1 108 ? -8.551 -5.757 4.503 1.00 90.25 108 SER A O 1
ATOM 847 N N . TYR A 1 109 ? -7.586 -7.678 5.160 1.00 91.12 109 TYR A N 1
ATOM 848 C CA . TYR A 1 109 ? -8.718 -8.148 5.958 1.00 91.12 109 TYR A CA 1
ATOM 849 C C . TYR A 1 109 ? -8.985 -7.251 7.172 1.00 91.12 109 TYR A C 1
ATOM 851 O O . TYR A 1 109 ? -10.111 -6.810 7.396 1.00 91.12 109 TYR A O 1
ATOM 859 N N . LYS A 1 110 ? -7.948 -6.897 7.933 1.00 90.12 110 LYS A N 1
ATOM 860 C CA . LYS A 1 110 ? -8.087 -5.974 9.063 1.00 90.12 110 LYS A CA 1
ATOM 861 C C . LYS A 1 110 ? -8.594 -4.614 8.615 1.00 90.12 110 LYS A C 1
ATOM 863 O O . LYS A 1 110 ? -9.468 -4.054 9.265 1.00 90.12 110 LYS A O 1
ATOM 868 N N . LEU A 1 111 ? -8.119 -4.109 7.478 1.00 91.12 111 LEU A N 1
ATOM 869 C CA . LEU A 1 111 ? -8.629 -2.868 6.908 1.00 91.12 111 LEU A CA 1
ATOM 870 C C . LEU A 1 111 ? -10.121 -2.965 6.582 1.00 91.12 111 LEU A C 1
ATOM 872 O O . LEU A 1 111 ? -10.868 -2.049 6.912 1.00 91.12 111 LEU A O 1
ATOM 876 N N . SER A 1 112 ? -10.593 -4.063 5.982 1.00 91.06 112 SER A N 1
ATOM 877 C CA . SER A 1 112 ? -12.026 -4.205 5.709 1.00 91.06 112 SER A CA 1
ATOM 878 C C . SER A 1 112 ? -12.844 -4.216 7.002 1.00 91.06 112 SER A C 1
ATOM 880 O O . SER A 1 112 ? -13.836 -3.494 7.100 1.00 91.06 112 SER A O 1
ATOM 882 N N . VAL A 1 113 ? -12.401 -4.966 8.015 1.00 88.81 113 VAL A N 1
ATOM 883 C CA . VAL A 1 113 ? -13.086 -5.056 9.315 1.00 88.81 113 VAL A CA 1
ATOM 884 C C . VAL A 1 113 ? -13.070 -3.713 10.053 1.00 88.81 113 VAL A C 1
ATOM 886 O O . VAL A 1 113 ? -14.100 -3.310 10.591 1.00 88.81 113 VAL A O 1
ATOM 889 N N . ALA A 1 114 ? -11.960 -2.969 9.999 1.00 88.94 114 ALA A N 1
ATOM 890 C CA . ALA A 1 114 ? -11.817 -1.649 10.621 1.00 88.94 114 ALA A CA 1
ATOM 891 C C . ALA A 1 114 ? -12.819 -0.622 10.072 1.00 88.94 114 ALA A C 1
ATOM 893 O O . ALA A 1 114 ? -13.161 0.349 10.740 1.00 88.94 114 ALA A O 1
ATOM 894 N N . PHE A 1 115 ? -13.314 -0.835 8.853 1.00 89.19 115 PHE A N 1
ATOM 895 C CA . PHE A 1 115 ? -14.336 -0.008 8.211 1.00 89.19 115 PHE A CA 1
ATOM 896 C C . PHE A 1 115 ? -15.722 -0.680 8.173 1.00 89.19 115 PHE A C 1
ATOM 898 O O . PHE A 1 115 ? -16.616 -0.219 7.458 1.00 89.19 115 PHE A O 1
ATOM 905 N N . GLY A 1 116 ? -15.914 -1.780 8.911 1.00 86.62 116 GLY A N 1
ATOM 906 C CA . GLY A 1 116 ? -17.187 -2.503 8.998 1.00 86.62 116 GLY A CA 1
ATOM 907 C C . GLY A 1 116 ? -17.593 -3.231 7.714 1.00 86.62 116 GLY A C 1
ATOM 908 O O . GLY A 1 116 ? -18.779 -3.451 7.472 1.00 86.62 116 GLY A O 1
ATOM 909 N N . LYS A 1 117 ? -16.634 -3.568 6.847 1.00 87.62 117 LYS A N 1
ATOM 910 C CA . LYS A 1 117 ? -16.861 -4.301 5.596 1.00 87.62 117 LYS A CA 1
ATOM 911 C C . LYS A 1 117 ? -16.645 -5.803 5.803 1.00 87.62 117 LYS A C 1
ATOM 913 O O . LYS A 1 117 ? -15.727 -6.218 6.504 1.00 87.62 117 LYS A O 1
ATOM 918 N N . GLY A 1 118 ? -17.494 -6.615 5.170 1.00 86.50 118 GLY A N 1
ATOM 919 C CA . GLY A 1 118 ? -17.448 -8.078 5.272 1.00 86.50 118 GLY A CA 1
ATOM 920 C C . GLY A 1 118 ? -16.318 -8.739 4.471 1.00 86.50 118 GLY A C 1
ATOM 921 O O . GLY A 1 118 ? -15.618 -8.089 3.693 1.00 86.50 118 GLY A O 1
ATOM 922 N N . LEU A 1 119 ? -16.198 -10.065 4.610 1.00 86.88 119 LEU A N 1
ATOM 923 C CA . LEU A 1 119 ? -15.157 -10.893 3.976 1.00 86.88 119 LEU A CA 1
ATOM 924 C C . LEU A 1 119 ? -15.073 -10.738 2.450 1.00 86.88 119 LEU A C 1
ATOM 926 O O . LEU A 1 119 ? -13.975 -10.675 1.909 1.00 86.88 119 LEU A O 1
ATOM 930 N N . GLY A 1 120 ? -16.205 -10.618 1.746 1.00 87.38 120 GLY A N 1
ATOM 931 C CA . GLY A 1 120 ? -16.197 -10.427 0.288 1.00 87.38 120 GLY A CA 1
ATOM 932 C C . GLY A 1 120 ? -15.474 -9.146 -0.146 1.00 87.38 120 GLY A C 1
ATOM 933 O O . GLY A 1 120 ? -14.804 -9.125 -1.176 1.00 87.38 120 GLY A O 1
ATOM 934 N N . PHE A 1 121 ? -15.534 -8.094 0.677 1.00 90.81 121 PHE A N 1
ATOM 935 C CA . PHE A 1 121 ? -14.780 -6.868 0.433 1.00 90.81 121 PHE A CA 1
ATOM 936 C C . PHE A 1 121 ? -13.286 -7.059 0.709 1.00 90.81 121 PHE A C 1
ATOM 938 O O . PHE A 1 121 ? -12.472 -6.553 -0.055 1.00 90.81 121 PHE A O 1
ATOM 945 N N . ALA A 1 122 ? -12.924 -7.821 1.749 1.00 89.44 122 ALA A N 1
ATOM 946 C CA . ALA A 1 122 ? -11.534 -8.174 2.041 1.00 89.44 122 ALA A CA 1
ATOM 947 C C . ALA A 1 122 ? -10.880 -8.918 0.871 1.00 89.44 122 ALA A C 1
ATOM 949 O O . ALA A 1 122 ? -9.787 -8.557 0.450 1.00 89.44 122 ALA A O 1
ATOM 950 N N . VAL A 1 123 ? -11.570 -9.917 0.309 1.00 90.62 123 VAL A N 1
ATOM 951 C CA . VAL A 1 123 ? -11.078 -10.687 -0.846 1.00 90.62 123 VAL A CA 1
ATOM 952 C C . VAL A 1 123 ? -10.859 -9.777 -2.053 1.00 90.62 123 VAL A C 1
ATOM 954 O O . VAL A 1 123 ? -9.825 -9.863 -2.711 1.00 90.62 123 VAL A O 1
ATOM 957 N N . GLY A 1 124 ? -11.789 -8.856 -2.311 1.00 90.75 124 GLY A N 1
ATOM 958 C CA . GLY A 1 124 ? -11.615 -7.856 -3.360 1.00 90.75 124 GLY A CA 1
ATOM 959 C C . GLY A 1 124 ? -10.430 -6.921 -3.112 1.00 90.75 124 GLY A C 1
ATOM 960 O O . GLY A 1 124 ? -9.712 -6.584 -4.049 1.00 90.75 124 GLY A O 1
ATOM 961 N N . LEU A 1 125 ? -10.164 -6.570 -1.853 1.00 90.00 125 LEU A N 1
ATOM 962 C CA . LEU A 1 125 ? -9.013 -5.760 -1.453 1.00 90.00 125 LEU A CA 1
ATOM 963 C C . LEU A 1 125 ? -7.682 -6.513 -1.598 1.00 90.00 125 LEU A C 1
ATOM 965 O O . LEU A 1 125 ? -6.670 -5.895 -1.897 1.00 90.00 125 LEU A O 1
ATOM 969 N N . ILE A 1 126 ? -7.689 -7.839 -1.455 1.00 89.19 126 ILE A N 1
ATOM 970 C CA . ILE A 1 126 ? -6.518 -8.694 -1.690 1.00 89.19 126 ILE A CA 1
ATOM 971 C C . ILE A 1 126 ? -6.235 -8.836 -3.192 1.00 89.19 126 ILE A C 1
ATOM 973 O O . ILE A 1 126 ? -5.085 -8.724 -3.611 1.00 89.19 126 ILE A O 1
ATOM 977 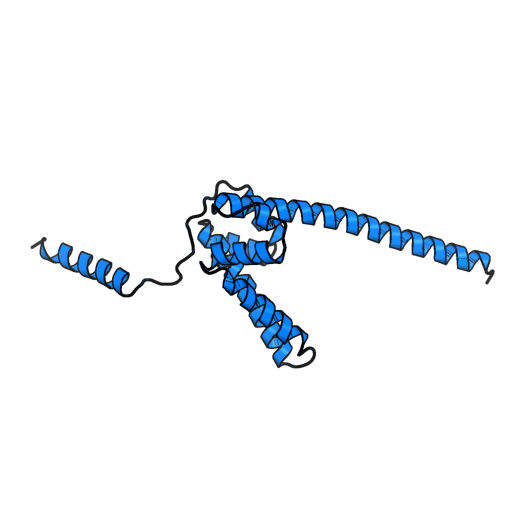N N . LEU A 1 127 ? -7.269 -9.068 -4.008 1.00 89.06 127 LEU A N 1
ATOM 978 C CA . LEU A 1 127 ? -7.114 -9.270 -5.454 1.00 89.06 127 LEU A CA 1
ATOM 979 C C . LEU A 1 127 ? -6.865 -7.953 -6.210 1.00 89.06 127 LEU A C 1
ATOM 981 O O . LEU A 1 127 ? -6.042 -7.909 -7.122 1.00 89.06 127 LEU A O 1
ATOM 985 N N . LEU A 1 128 ? -7.583 -6.882 -5.857 1.00 88.69 128 LEU A N 1
ATOM 986 C CA . LEU A 1 128 ? -7.514 -5.561 -6.493 1.00 88.69 128 LEU A CA 1
ATOM 987 C C . LEU A 1 128 ? -7.424 -4.437 -5.432 1.00 88.69 128 LEU A C 1
ATOM 989 O O . LEU A 1 128 ? -8.355 -3.633 -5.290 1.00 88.69 128 LEU A O 1
ATOM 993 N N . PRO A 1 129 ? -6.297 -4.320 -4.703 1.00 84.94 129 PRO A N 1
ATOM 994 C CA . PRO A 1 129 ? -6.144 -3.374 -3.593 1.00 84.94 129 PRO A CA 1
ATOM 995 C C . PRO A 1 129 ? -6.347 -1.918 -4.005 1.00 84.94 129 PRO A C 1
ATOM 997 O O . PRO A 1 129 ? -7.082 -1.187 -3.348 1.00 84.94 129 PRO A O 1
ATOM 1000 N N . TRP A 1 130 ? -5.748 -1.490 -5.117 1.00 83.19 130 TRP A N 1
ATOM 1001 C CA . TRP A 1 130 ? -5.809 -0.098 -5.573 1.00 83.19 130 TRP A CA 1
ATOM 1002 C C . TRP A 1 130 ? -7.252 0.373 -5.825 1.00 83.19 130 TRP A C 1
ATOM 1004 O O . TRP A 1 130 ? -7.630 1.473 -5.417 1.00 83.19 130 TRP A O 1
ATOM 1014 N N . LEU A 1 131 ? -8.087 -0.480 -6.426 1.00 87.31 131 LEU A N 1
ATOM 1015 C CA . LEU A 1 131 ? -9.482 -0.167 -6.720 1.00 87.31 131 LEU A CA 1
ATOM 1016 C C . LEU A 1 131 ? -10.336 -0.212 -5.449 1.00 87.31 131 LEU A C 1
ATOM 1018 O O . LEU A 1 131 ? -11.116 0.704 -5.192 1.00 87.31 131 LEU A O 1
ATOM 1022 N N . PHE A 1 132 ? -10.172 -1.248 -4.624 1.00 91.06 132 PHE A N 1
ATOM 1023 C CA . PHE A 1 132 ? -10.960 -1.419 -3.404 1.00 91.06 132 PHE A CA 1
ATOM 1024 C C . PHE A 1 132 ? -10.630 -0.376 -2.334 1.00 91.06 132 PHE A C 1
ATOM 1026 O O . PHE A 1 132 ? -11.537 0.059 -1.626 1.00 91.06 132 PHE A O 1
ATOM 1033 N N . ILE A 1 133 ? -9.387 0.104 -2.260 1.00 90.38 133 ILE A N 1
ATOM 1034 C CA . ILE A 1 133 ? -9.018 1.252 -1.420 1.00 90.38 133 ILE A CA 1
ATOM 1035 C C . ILE A 1 133 ? -9.738 2.516 -1.899 1.00 90.38 133 ILE A C 1
ATOM 1037 O O . ILE A 1 133 ? -10.269 3.253 -1.071 1.00 90.38 133 ILE A O 1
ATOM 1041 N N . CYS A 1 134 ? -9.841 2.748 -3.211 1.00 89.00 134 CYS A N 1
ATOM 1042 C CA . CYS A 1 134 ? -10.620 3.869 -3.748 1.00 89.00 134 CYS A CA 1
ATOM 1043 C C . CYS A 1 134 ? -12.120 3.719 -3.447 1.00 89.00 134 CYS A C 1
ATOM 1045 O O . CYS A 1 134 ? -12.771 4.666 -3.008 1.00 89.00 134 CYS A O 1
ATOM 1047 N N . ILE A 1 135 ? -12.676 2.518 -3.606 1.00 90.56 135 ILE A N 1
ATOM 1048 C CA . ILE A 1 135 ? -14.071 2.245 -3.237 1.00 90.56 135 ILE A CA 1
ATOM 1049 C C . ILE A 1 135 ? -14.275 2.499 -1.738 1.00 90.56 135 ILE A C 1
ATOM 1051 O O . ILE A 1 135 ? -15.245 3.146 -1.351 1.00 90.56 135 ILE A O 1
ATOM 1055 N N . LEU A 1 136 ? -13.354 2.057 -0.880 1.00 91.56 136 LEU A N 1
ATOM 1056 C CA . LEU A 1 136 ? -13.408 2.299 0.561 1.00 91.56 136 LEU A CA 1
ATOM 1057 C C . LEU A 1 136 ? -13.356 3.798 0.878 1.00 91.56 136 LEU A C 1
ATOM 1059 O O . LEU A 1 136 ? -14.194 4.304 1.633 1.00 91.56 136 LEU A O 1
ATOM 1063 N N . ALA A 1 137 ? -12.418 4.505 0.249 1.00 89.50 137 ALA A N 1
ATOM 1064 C CA . ALA A 1 137 ? -12.202 5.941 0.351 1.00 89.50 137 ALA A CA 1
ATOM 1065 C C . ALA A 1 137 ? -13.462 6.749 0.037 1.00 89.50 137 ALA A C 1
ATOM 1067 O O . ALA A 1 137 ? -13.822 7.636 0.811 1.00 89.50 137 ALA A O 1
ATOM 1068 N N . PHE A 1 138 ? -14.162 6.417 -1.048 1.00 88.75 138 PHE A N 1
ATOM 1069 C CA . PHE A 1 138 ? -15.358 7.143 -1.482 1.00 88.75 138 PHE A CA 1
ATOM 1070 C C . PHE A 1 138 ? -16.671 6.570 -0.935 1.00 88.75 138 PHE A C 1
ATOM 1072 O O . PHE A 1 138 ? -17.695 7.245 -0.983 1.00 88.75 138 PHE A O 1
ATOM 1079 N N . SER A 1 139 ? -16.669 5.361 -0.367 1.00 89.19 139 SER A N 1
ATOM 1080 C CA . SER A 1 139 ? -17.876 4.786 0.240 1.00 89.19 139 SER A CA 1
ATOM 1081 C C . SER A 1 139 ? -18.339 5.568 1.476 1.00 89.19 139 SER A C 1
ATOM 1083 O O . SER A 1 139 ? -17.549 6.237 2.132 1.00 89.19 139 SER A O 1
ATOM 1085 N N . GLY A 1 140 ? -19.598 5.413 1.890 1.00 85.62 140 GLY A N 1
ATOM 1086 C CA . GLY A 1 140 ? -20.096 5.956 3.165 1.00 85.62 140 GLY A CA 1
ATOM 1087 C C . GLY A 1 140 ? -19.558 5.256 4.427 1.00 85.62 140 GLY A C 1
ATOM 1088 O O . GLY A 1 140 ? -20.049 5.520 5.521 1.00 85.62 140 GLY A O 1
ATOM 1089 N N . ALA A 1 141 ? -18.590 4.338 4.295 1.00 86.69 141 ALA A N 1
ATOM 1090 C CA . ALA A 1 141 ? -18.035 3.593 5.421 1.00 86.69 141 ALA A CA 1
ATOM 1091 C C . ALA A 1 141 ? -17.277 4.519 6.380 1.00 86.69 141 ALA A C 1
ATOM 1093 O O . ALA A 1 141 ? -16.443 5.322 5.943 1.00 86.69 141 ALA A O 1
ATOM 1094 N N . ARG A 1 142 ? -17.565 4.375 7.678 1.00 86.75 142 ARG A N 1
ATOM 1095 C CA . ARG A 1 142 ? -16.875 5.064 8.772 1.00 86.75 142 ARG A CA 1
ATOM 1096 C C . ARG A 1 142 ? -15.830 4.136 9.373 1.00 86.75 142 ARG A C 1
ATOM 1098 O O . ARG A 1 142 ? -16.031 2.926 9.414 1.00 86.75 142 ARG A O 1
ATOM 1105 N N . TYR A 1 143 ? -14.731 4.717 9.831 1.00 89.38 143 TYR A N 1
ATOM 1106 C CA . TYR A 1 143 ? -13.714 3.983 10.564 1.00 89.38 143 TYR A CA 1
ATOM 1107 C C . TYR A 1 143 ? -14.252 3.638 11.961 1.00 89.38 143 TYR A C 1
ATOM 1109 O O . TYR A 1 143 ? -14.639 4.529 12.715 1.00 89.38 143 TYR A O 1
ATOM 1117 N N . LEU A 1 144 ? -14.332 2.344 12.267 1.00 86.12 144 LEU A N 1
ATOM 1118 C CA . LEU A 1 144 ? -14.860 1.790 13.518 1.00 86.12 144 LEU A CA 1
ATOM 1119 C C . LEU A 1 144 ? -13.764 1.548 14.566 1.00 86.12 144 LEU A C 1
ATOM 1121 O O . LEU A 1 144 ? -14.072 1.213 15.706 1.00 86.12 144 LEU A O 1
ATOM 1125 N N . GLY A 1 145 ? -12.497 1.733 14.192 1.00 84.38 145 GLY A N 1
ATOM 1126 C CA . GLY A 1 145 ? -11.347 1.471 15.048 1.00 84.38 145 GLY A CA 1
ATOM 1127 C C . GLY A 1 145 ? -10.594 0.203 14.660 1.00 84.38 145 GLY A C 1
ATOM 1128 O O . GLY A 1 145 ? -10.949 -0.507 13.720 1.00 84.38 145 GLY A O 1
ATOM 1129 N N . VAL A 1 146 ? -9.521 -0.058 15.400 1.00 84.31 146 VAL A N 1
ATOM 1130 C CA . VAL A 1 146 ? -8.638 -1.201 15.166 1.00 84.31 146 VAL A CA 1
ATOM 1131 C C . VAL A 1 146 ? -9.405 -2.495 15.473 1.00 84.31 146 VAL A C 1
ATOM 1133 O O . VAL A 1 146 ? -9.901 -2.638 16.595 1.00 84.31 146 VAL A O 1
ATOM 1136 N N . PRO A 1 147 ? -9.494 -3.448 14.528 1.00 77.81 147 PRO A N 1
ATOM 1137 C CA . PRO A 1 147 ? -10.084 -4.755 14.779 1.00 77.81 147 PRO A CA 1
ATOM 1138 C C . PRO A 1 147 ? -9.345 -5.444 15.928 1.00 77.81 147 PRO A C 1
ATOM 1140 O O . PRO A 1 147 ? -8.133 -5.658 15.857 1.00 77.81 147 PRO A O 1
ATOM 1143 N N . ARG A 1 148 ? -10.066 -5.778 17.003 1.00 69.00 148 ARG A N 1
ATOM 1144 C CA . ARG A 1 148 ? -9.540 -6.631 18.072 1.00 69.00 148 ARG A CA 1
ATOM 1145 C C . ARG A 1 148 ? -9.817 -8.081 17.706 1.00 69.00 148 ARG A C 1
ATOM 1147 O O . ARG A 1 148 ? -10.968 -8.498 17.664 1.00 69.00 148 ARG A O 1
ATOM 1154 N N . ASP A 1 149 ? -8.758 -8.848 17.487 1.00 66.06 149 ASP A N 1
ATOM 1155 C CA . ASP A 1 149 ? -8.855 -10.256 17.086 1.00 66.06 149 ASP A CA 1
ATOM 1156 C C . ASP A 1 149 ? -9.080 -11.213 18.284 1.00 66.06 149 ASP A C 1
ATOM 1158 O O . ASP A 1 149 ? -8.911 -12.423 18.156 1.00 66.06 149 ASP A O 1
ATOM 1162 N N . GLY A 1 150 ? -9.461 -10.691 19.460 1.00 59.66 150 GLY A N 1
ATOM 1163 C CA . GLY A 1 150 ? -9.749 -11.476 20.665 1.00 59.66 150 GLY A CA 1
ATOM 1164 C C . GLY A 1 150 ? -10.427 -10.666 21.778 1.00 59.66 150 GLY A C 1
ATOM 1165 O O . GLY A 1 150 ? -10.294 -9.444 21.834 1.00 59.66 150 GLY A O 1
ATOM 1166 N N . PHE A 1 151 ? -11.153 -11.354 22.666 1.00 58.28 151 PHE A N 1
ATOM 1167 C CA . PHE A 1 151 ? -11.692 -10.779 23.904 1.00 58.28 151 PHE A CA 1
ATOM 1168 C C . PHE A 1 151 ? -10.612 -10.784 24.993 1.00 58.28 151 PHE A C 1
ATOM 1170 O O . PHE A 1 151 ? -9.929 -11.795 25.179 1.00 58.28 151 PHE A O 1
ATOM 1177 N N . SER A 1 152 ? -10.470 -9.694 25.747 1.00 64.81 152 SER A N 1
ATOM 1178 C CA . SER A 1 152 ? -9.632 -9.713 26.954 1.00 64.81 152 SER A CA 1
ATOM 1179 C C . SER A 1 152 ? -10.244 -10.662 27.993 1.00 64.81 152 SER A C 1
ATOM 1181 O O . SER A 1 152 ? -11.465 -10.696 28.147 1.00 64.81 152 SER A O 1
ATOM 1183 N N . TYR A 1 153 ? -9.424 -11.401 28.753 1.00 69.12 153 TYR A N 1
ATOM 1184 C CA . TYR A 1 153 ? -9.909 -12.254 29.855 1.00 69.12 153 TYR A CA 1
ATOM 1185 C C . TYR A 1 153 ? -10.842 -11.489 30.805 1.00 69.12 153 TYR A C 1
ATOM 1187 O O . TYR A 1 153 ? -11.805 -12.057 31.318 1.00 69.12 153 TYR A O 1
ATOM 1195 N N . GLN A 1 154 ? -10.585 -10.194 31.010 1.00 74.44 154 GLN A N 1
ATOM 1196 C CA . GLN A 1 154 ? -11.431 -9.345 31.845 1.00 74.44 154 GLN A CA 1
ATOM 1197 C C . GLN A 1 154 ? -12.794 -9.054 31.207 1.00 74.44 154 GLN A C 1
ATOM 1199 O O . GLN A 1 154 ? -13.796 -9.150 31.902 1.00 74.44 154 GLN A O 1
ATOM 1204 N N . GLU A 1 155 ? -12.858 -8.814 29.893 1.00 79.19 155 GLU A N 1
ATOM 1205 C CA . GLU A 1 155 ? -14.120 -8.586 29.166 1.00 79.19 155 GLU A CA 1
ATOM 1206 C C . GLU A 1 155 ? -14.993 -9.850 29.141 1.00 79.19 155 GLU A C 1
ATOM 1208 O O . GLU A 1 155 ? -16.210 -9.779 29.323 1.00 79.19 155 GLU A O 1
ATOM 1213 N N . VAL A 1 156 ? -14.384 -11.028 28.946 1.00 81.38 156 VAL A N 1
ATOM 1214 C CA . VAL A 1 156 ? -15.116 -12.305 29.014 1.00 81.38 156 VAL A CA 1
ATOM 1215 C C . VAL A 1 156 ? -15.616 -12.548 30.432 1.00 81.38 156 VAL A C 1
ATOM 1217 O O . VAL A 1 156 ? -16.787 -12.883 30.604 1.00 81.38 156 VAL A O 1
ATOM 1220 N N . ARG A 1 157 ? -14.762 -12.349 31.446 1.00 81.06 157 ARG A N 1
ATOM 1221 C CA . ARG A 1 157 ? -15.146 -12.496 32.854 1.00 81.06 157 ARG A CA 1
ATOM 1222 C C . ARG A 1 157 ? -16.295 -11.564 33.205 1.00 81.06 157 ARG A C 1
ATOM 1224 O O . ARG A 1 157 ? -17.247 -12.026 33.808 1.00 81.06 157 ARG A O 1
ATOM 1231 N N . GLU A 1 158 ? -16.237 -10.299 32.817 1.00 86.50 158 GLU A N 1
ATOM 1232 C CA . GLU A 1 158 ? -17.283 -9.317 33.104 1.00 86.50 158 GLU A CA 1
ATOM 1233 C C . GLU A 1 158 ? -18.610 -9.684 32.424 1.00 86.50 158 GLU A C 1
ATOM 1235 O O . GLU A 1 158 ? -19.653 -9.710 33.073 1.00 86.50 158 GLU A O 1
ATOM 1240 N N . LYS A 1 159 ? -18.579 -10.085 31.146 1.00 83.50 159 LYS A N 1
ATOM 1241 C CA . LYS A 1 159 ? -19.778 -10.520 30.409 1.00 83.50 159 LYS A CA 1
ATOM 1242 C C . LYS A 1 159 ? -20.387 -11.814 30.964 1.00 83.50 159 LYS A C 1
ATOM 1244 O O . LYS A 1 159 ? -21.602 -11.999 30.910 1.00 83.50 159 LYS A O 1
ATOM 1249 N N . VAL A 1 160 ? -19.549 -12.720 31.468 1.00 84.56 160 VAL A N 1
ATOM 1250 C CA . VAL A 1 160 ? -19.972 -13.973 32.109 1.00 84.56 160 VAL A CA 1
ATOM 1251 C C . VAL A 1 160 ? -20.496 -13.712 33.525 1.00 84.56 160 VAL A C 1
ATOM 1253 O O . VAL A 1 160 ? -21.573 -14.196 33.858 1.00 84.56 160 VAL A O 1
ATOM 1256 N N . GLN A 1 161 ? -19.798 -12.899 34.320 1.00 86.69 161 GLN A N 1
ATOM 1257 C CA . GLN A 1 161 ? -20.194 -12.482 35.668 1.00 86.69 161 GLN A CA 1
ATOM 1258 C C . GLN A 1 161 ? -21.534 -11.738 35.633 1.00 86.69 161 GLN A C 1
ATOM 1260 O O . GLN A 1 161 ? -22.435 -12.079 36.391 1.00 86.69 161 GLN A O 1
ATOM 1265 N N . GLY A 1 162 ? -21.704 -10.797 34.700 1.00 82.88 162 GLY A N 1
ATOM 1266 C CA . GLY A 1 162 ? -22.968 -10.088 34.501 1.00 82.88 162 GLY A CA 1
ATOM 1267 C C . GLY A 1 162 ? -24.108 -11.002 34.045 1.00 82.88 162 GLY A C 1
ATOM 1268 O O . GLY A 1 162 ? -25.259 -10.745 34.361 1.00 82.88 162 GLY A O 1
ATOM 1269 N N . ARG A 1 163 ? -23.823 -12.113 33.351 1.00 79.62 163 ARG A N 1
ATOM 1270 C CA . ARG A 1 163 ? -24.847 -13.132 33.057 1.00 79.62 163 ARG A CA 1
ATOM 1271 C C . ARG A 1 163 ? -25.252 -13.934 34.288 1.00 79.62 163 ARG A C 1
ATOM 1273 O O . ARG A 1 163 ? -26.426 -14.258 34.401 1.00 79.62 163 ARG A O 1
ATOM 1280 N N . MET A 1 164 ? -24.304 -14.265 35.163 1.00 77.69 164 MET A N 1
ATOM 1281 C CA . MET A 1 164 ? -24.581 -15.015 36.393 1.00 77.69 164 MET A CA 1
ATOM 1282 C C . MET A 1 164 ? -25.406 -14.187 37.383 1.00 77.69 164 MET A C 1
ATOM 1284 O O . MET A 1 164 ? -26.338 -14.715 37.981 1.00 77.69 164 MET A O 1
ATOM 1288 N N . ASP A 1 165 ? -25.098 -12.897 37.514 1.00 79.81 165 ASP A N 1
ATOM 1289 C CA . ASP A 1 165 ? -25.817 -11.979 38.404 1.00 79.81 165 ASP A CA 1
ATOM 1290 C C . ASP A 1 165 ? -27.305 -11.890 38.020 1.00 79.81 165 ASP A C 1
ATOM 1292 O O . ASP A 1 165 ? -28.189 -12.150 38.831 1.00 79.81 165 ASP A O 1
ATOM 1296 N N . ASN A 1 166 ? -27.592 -11.699 36.729 1.00 72.12 166 ASN A N 1
ATOM 1297 C CA . ASN A 1 166 ? -28.961 -11.605 36.211 1.00 72.12 166 ASN A CA 1
ATOM 1298 C C . ASN A 1 166 ? -29.782 -12.895 36.394 1.00 72.12 166 ASN A C 1
ATOM 1300 O O . ASN A 1 166 ? -31.000 -12.828 36.468 1.00 72.12 166 ASN A O 1
ATOM 1304 N N . THR A 1 167 ? -29.141 -14.067 36.467 1.00 67.38 167 THR A N 1
ATOM 1305 C CA . THR A 1 167 ? -29.842 -15.354 36.647 1.00 67.38 167 THR A CA 1
ATOM 1306 C C . THR A 1 167 ? -30.192 -15.677 38.100 1.00 67.38 167 THR A C 1
ATOM 1308 O O . THR A 1 167 ? -30.935 -16.625 38.343 1.00 67.38 167 THR A O 1
ATOM 1311 N N . HIS A 1 168 ? -29.668 -14.920 39.069 1.00 62.97 168 HIS A N 1
ATOM 1312 C CA . HIS A 1 168 ? -29.953 -15.122 40.492 1.00 62.97 168 HIS A CA 1
ATOM 1313 C C . HIS A 1 168 ? -31.104 -14.254 41.027 1.00 62.97 168 HIS A C 1
ATOM 1315 O O . HIS A 1 168 ? -31.580 -14.532 42.124 1.00 62.97 168 HIS A O 1
ATOM 1321 N N . PHE A 1 169 ? -31.581 -13.258 40.270 1.00 60.75 169 PHE A N 1
ATOM 1322 C CA . PHE A 1 169 ? -32.690 -12.377 40.675 1.00 60.75 169 PHE A CA 1
ATOM 1323 C C . PHE A 1 169 ? -34.081 -12.828 40.190 1.00 60.75 169 PHE A C 1
ATOM 1325 O O . PHE A 1 169 ? -35.073 -12.213 40.573 1.00 60.75 169 PHE A O 1
ATOM 1332 N N . ASP A 1 170 ? -34.162 -13.898 39.391 1.00 61.28 170 ASP A N 1
ATOM 1333 C CA . ASP A 1 170 ? -35.407 -14.382 38.770 1.00 61.28 170 ASP A CA 1
ATOM 1334 C C . ASP A 1 170 ? -36.090 -15.549 39.533 1.00 61.28 170 ASP A C 1
ATOM 1336 O O . ASP A 1 170 ? -37.010 -16.165 38.992 1.00 61.28 170 ASP A O 1
ATOM 1340 N N . ASN A 1 171 ? -35.676 -15.859 40.774 1.00 55.78 171 ASN A N 1
ATOM 1341 C CA . ASN A 1 171 ? -36.294 -16.889 41.636 1.00 55.78 171 ASN A CA 1
ATOM 1342 C C . ASN A 1 171 ? -36.853 -16.315 42.941 1.00 55.78 171 ASN A C 1
ATOM 1344 O O . ASN A 1 171 ? -36.080 -15.646 43.664 1.00 55.78 171 ASN A O 1
#

Foldseek 3Di:
DPVVVVVVVVVVVVVVVVVVVVVVVVVVVVLLVLLLLLLLLLCVLVVHRSCLSVPVLSSQLSLCCFLVVGSVCSVVLVVLLVVLVVPPPDPVSVVSVVVSLVVQLSSLVSSCVQQPHDPVLSVCCSVPVSVSSSCSSPDPTHGNGHDDPDDDPVRVCVVVVVVVVVVVVPD

pLDDT: mean 85.58, std 7.87, range [55.78, 95.25]

Secondary structure (DSSP, 8-state):
--HHHHHHHHHHHHHHHHHHHHHHHHHHHHHHHHHHHHHHHHHHHHTS-GGGGTSHHHHHHHHHHHHHS-GGGGHHHHHHHHHHHHTTTSHHHHHHHHHHHHHHHHHHHHHHHHTT--HHHHHHHHHSHHHHHHHHHHSSPPP-----SS--HHHHHHHHHHHHHHHHS--

Radius of gyration: 24.4 Å; chains: 1; bounding box: 59×37×89 Å